Protein AF-A0A8T2RL11-F1 (afdb_monomer)

Secondary structure (DSSP, 8-state):
------------------PPPPPPP----PPP----------HHHHHHHHHHTSTTEEEEEEEETTS-EEEE--S-HHHHHHHHHHHHHHHHHHHHHHHHH-SS-----EEEE-SSEEEEEEE-SSEEEEEEEE-S-------------------

Mean predicted aligned error: 17.14 Å

Foldseek 3Di:
DDDDDDDDDDDDDDDDDDDDDDDDDDDPDDDPDDDDPPDPQDPVSVVQVVLCPDPQFPWKWKAWPVLHTPDIPDPDPVVNSVCSVVVVVVQVVVQVVVCVVPVVDGDQWDWDDDPFWIWIWGDDPTIIMIIIGGPDDPPPPPPPPPPDDDDDDDD

Organism: Ceratopteris richardii (NCBI:txid49495)

Nearest PDB structures (foldseek):
  8glv-assembly1_AI  TM=9.624E-01  e=3.414E-10  Chlamydomonas reinhardtii
  8glv-assembly1_GY  TM=9.270E-01  e=1.048E-08  Chlamydomonas reinhardtii
  7k5b-assembly1_G  TM=8.904E-01  e=1.251E-08  Tetrahymena thermophila
  8bwy-assembly1_G  TM=8.524E-01  e=2.006E-08  Chlamydomonas reinhardtii
  7uxh-assembly1_Y  TM=8.029E-01  e=2.538E-04  Homo sapiens

Structure (mmCIF, N/CA/C/O backbone):
data_AF-A0A8T2RL11-F1
#
_entry.id   AF-A0A8T2RL11-F1
#
loop_
_atom_site.group_PDB
_atom_site.id
_atom_site.type_symbol
_atom_site.label_atom_id
_atom_site.label_alt_id
_atom_site.label_comp_id
_atom_site.label_asym_id
_atom_site.label_entity_id
_atom_site.label_seq_id
_atom_site.pdbx_PDB_ins_code
_atom_site.Cartn_x
_atom_site.Cartn_y
_atom_site.Cartn_z
_atom_site.occupancy
_atom_site.B_iso_or_equiv
_atom_site.auth_seq_id
_atom_site.auth_comp_id
_atom_site.auth_asym_id
_atom_site.auth_atom_id
_atom_site.pdbx_PDB_model_num
ATOM 1 N N . MET A 1 1 ? 71.095 -50.563 15.223 1.00 43.34 1 MET A N 1
ATOM 2 C CA . MET A 1 1 ? 71.518 -51.958 14.986 1.00 43.34 1 MET A CA 1
ATOM 3 C C . MET A 1 1 ? 70.592 -52.850 15.801 1.00 43.34 1 MET A C 1
ATOM 5 O O . MET A 1 1 ? 70.406 -52.548 16.969 1.00 43.34 1 MET A O 1
ATOM 9 N N . ALA A 1 2 ? 70.027 -53.873 15.152 1.00 48.12 2 ALA A N 1
ATOM 10 C CA . ALA A 1 2 ? 69.177 -54.951 15.680 1.00 48.12 2 ALA A CA 1
ATOM 11 C C . ALA A 1 2 ? 67.700 -54.638 16.026 1.00 48.12 2 ALA A C 1
ATOM 13 O O . ALA A 1 2 ? 67.372 -54.021 17.034 1.00 48.12 2 ALA A O 1
ATOM 14 N N . VAL A 1 3 ? 66.832 -55.156 15.151 1.00 56.19 3 VAL A N 1
ATOM 15 C CA . VAL A 1 3 ? 65.428 -55.549 15.378 1.00 56.19 3 VAL A CA 1
ATOM 16 C C . VAL A 1 3 ? 65.406 -56.746 16.349 1.00 56.19 3 VAL A C 1
ATOM 18 O O . VAL A 1 3 ? 66.401 -57.475 16.417 1.00 56.19 3 VAL A O 1
ATOM 21 N N . PRO A 1 4 ? 64.292 -57.006 17.053 1.00 57.66 4 PRO A N 1
ATOM 22 C CA . PRO A 1 4 ? 63.646 -58.291 16.776 1.00 57.66 4 PRO A CA 1
ATOM 23 C C . PRO A 1 4 ? 62.109 -58.240 16.747 1.00 57.66 4 PRO A C 1
ATOM 25 O O . PRO A 1 4 ? 61.452 -57.542 17.516 1.00 57.66 4 PRO A O 1
ATOM 28 N N . GLU A 1 5 ? 61.572 -59.027 15.818 1.00 46.91 5 GLU A N 1
ATOM 29 C CA . GLU A 1 5 ? 60.165 -59.371 15.634 1.00 46.91 5 GLU A CA 1
ATOM 30 C C . GLU A 1 5 ? 59.658 -60.318 16.732 1.00 46.91 5 GLU A C 1
ATOM 32 O O . GLU A 1 5 ? 60.383 -61.202 17.191 1.00 46.91 5 GLU A O 1
ATOM 37 N N . ALA A 1 6 ? 58.366 -60.218 17.052 1.00 53.34 6 ALA A N 1
ATOM 38 C CA . ALA A 1 6 ? 57.595 -61.316 17.625 1.00 53.34 6 ALA A CA 1
ATOM 39 C C . ALA A 1 6 ? 56.238 -61.412 16.915 1.00 53.34 6 ALA A C 1
ATOM 41 O O . ALA A 1 6 ? 55.510 -60.432 16.766 1.00 53.34 6 ALA A O 1
ATOM 42 N N . LYS A 1 7 ? 55.947 -62.624 16.449 1.00 47.91 7 LYS A N 1
ATOM 43 C CA . LYS A 1 7 ? 54.862 -63.022 15.552 1.00 47.91 7 LYS A CA 1
ATOM 44 C C . LYS A 1 7 ? 53.853 -63.871 16.340 1.00 47.91 7 LYS A C 1
ATOM 46 O O . LYS A 1 7 ? 54.269 -64.801 17.021 1.00 47.91 7 LYS A O 1
ATOM 51 N N . ALA A 1 8 ? 52.554 -63.607 16.193 1.00 51.12 8 ALA A N 1
ATOM 52 C CA . ALA A 1 8 ? 51.445 -64.510 16.549 1.00 51.12 8 ALA A CA 1
ATOM 53 C C . ALA A 1 8 ? 50.292 -64.233 15.554 1.00 51.12 8 ALA A C 1
ATOM 55 O O . ALA A 1 8 ? 49.849 -63.095 15.459 1.00 51.12 8 ALA A O 1
ATOM 56 N N . VAL A 1 9 ? 50.030 -65.089 14.552 1.00 50.25 9 VAL A N 1
ATOM 57 C CA . VAL A 1 9 ? 49.168 -66.304 14.558 1.00 50.25 9 VAL A CA 1
ATOM 58 C C . VAL A 1 9 ? 47.699 -65.937 14.850 1.00 50.25 9 VAL A C 1
ATOM 60 O O . VAL A 1 9 ? 47.379 -65.569 15.969 1.00 50.25 9 VAL A O 1
ATOM 63 N N . LEU A 1 10 ? 46.870 -65.807 13.795 1.00 46.19 10 LEU A N 1
ATOM 64 C CA . LEU A 1 10 ? 45.812 -66.761 13.360 1.00 46.19 10 LEU A CA 1
ATOM 65 C C . LEU A 1 10 ? 44.678 -66.887 14.412 1.00 46.19 10 LEU A C 1
ATOM 67 O O . LEU A 1 10 ? 44.930 -67.365 15.508 1.00 46.19 10 LEU A O 1
ATOM 71 N N . THR A 1 11 ? 43.399 -66.566 14.163 1.00 54.28 11 THR A N 1
ATOM 72 C CA . THR A 1 11 ? 42.476 -67.271 13.241 1.00 54.28 11 THR A CA 1
ATOM 73 C C . THR A 1 11 ? 41.068 -66.621 13.279 1.00 54.28 11 THR A C 1
ATOM 75 O O . THR A 1 11 ? 40.667 -66.161 14.343 1.00 54.28 11 THR A O 1
ATOM 78 N N . SER A 1 12 ? 40.362 -66.664 12.130 1.00 48.53 12 SER A N 1
ATOM 79 C CA . SER A 1 12 ? 38.890 -66.693 11.867 1.00 48.53 12 SER A CA 1
ATOM 80 C C . SER A 1 12 ? 37.973 -65.590 12.440 1.00 48.53 12 SER A C 1
ATOM 82 O O . SER A 1 12 ? 38.018 -65.293 13.619 1.00 48.53 12 SER A O 1
ATOM 84 N N . GLU A 1 13 ? 37.070 -64.966 11.678 1.00 49.69 13 GLU A N 1
ATOM 85 C CA . GLU A 1 13 ? 35.990 -65.586 10.887 1.00 49.69 13 GLU A CA 1
ATOM 86 C C . GLU A 1 13 ? 35.564 -64.740 9.659 1.00 49.69 13 GLU A C 1
ATOM 88 O O . GLU A 1 13 ? 35.829 -63.537 9.618 1.00 49.69 13 GLU A O 1
ATOM 93 N N . PRO A 1 14 ? 34.917 -65.356 8.647 1.00 60.00 14 PRO A N 1
ATOM 94 C CA . PRO A 1 14 ? 34.637 -64.759 7.340 1.00 60.00 14 PRO A CA 1
ATOM 95 C C . PRO A 1 14 ? 33.178 -64.302 7.191 1.00 60.00 14 PRO A C 1
AT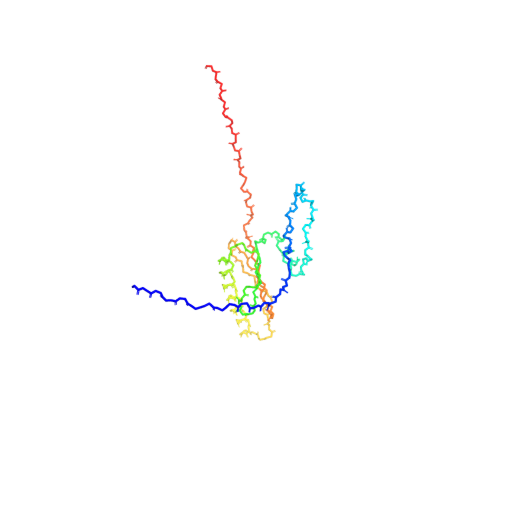OM 97 O O . PRO A 1 14 ? 32.296 -64.965 7.715 1.00 60.00 14 PRO A O 1
ATOM 100 N N . LEU A 1 15 ? 32.898 -63.284 6.369 1.00 54.38 15 LEU A N 1
ATOM 101 C CA . LEU A 1 15 ? 31.603 -63.115 5.683 1.00 54.38 15 LEU A CA 1
ATOM 102 C C . LEU A 1 15 ? 31.780 -62.329 4.360 1.00 54.38 15 LEU A C 1
ATOM 104 O O . LEU A 1 15 ? 32.791 -61.648 4.190 1.00 54.38 15 LEU A O 1
ATOM 108 N N . PRO A 1 16 ? 30.876 -62.507 3.377 1.00 56.66 16 PRO A N 1
ATOM 109 C CA . PRO A 1 16 ? 31.284 -62.802 2.008 1.00 56.66 16 PRO A CA 1
ATOM 110 C C . PRO A 1 16 ? 31.016 -61.691 0.982 1.00 56.66 16 PRO A C 1
ATOM 112 O O . PRO A 1 16 ? 30.217 -60.789 1.196 1.00 56.66 16 PRO A O 1
ATOM 115 N N . ALA A 1 17 ? 31.671 -61.890 -0.165 1.00 57.44 17 ALA A N 1
ATOM 116 C CA . ALA A 1 17 ? 31.256 -61.572 -1.531 1.00 57.44 17 ALA A CA 1
ATOM 117 C C . ALA A 1 17 ? 30.789 -60.138 -1.842 1.00 57.44 17 ALA A C 1
ATOM 119 O O . ALA A 1 17 ? 29.665 -59.731 -1.577 1.00 57.44 17 ALA A O 1
ATOM 120 N N . THR A 1 18 ? 31.686 -59.445 -2.542 1.00 58.62 18 THR A N 1
ATOM 121 C CA . THR A 1 18 ? 31.472 -58.305 -3.433 1.00 58.62 18 THR A CA 1
ATOM 122 C C . THR A 1 18 ? 30.134 -58.368 -4.172 1.00 58.62 18 THR A C 1
ATOM 124 O O . THR A 1 18 ? 30.005 -59.094 -5.159 1.00 58.62 18 THR A O 1
ATOM 127 N N . ASP A 1 19 ? 29.174 -57.560 -3.725 1.00 49.88 19 ASP A N 1
ATOM 128 C CA . ASP A 1 19 ? 28.006 -57.219 -4.525 1.00 49.88 19 ASP A CA 1
ATOM 129 C C . ASP A 1 19 ? 28.384 -56.088 -5.489 1.00 49.88 19 ASP A C 1
ATOM 131 O O . ASP A 1 19 ? 28.879 -55.017 -5.134 1.00 49.88 19 ASP A O 1
ATOM 135 N N . GLN A 1 20 ? 28.258 -56.455 -6.747 1.00 51.38 20 GLN A N 1
ATOM 136 C CA . GLN A 1 20 ? 28.603 -55.771 -7.974 1.00 51.38 20 GLN A CA 1
ATOM 137 C C . GLN A 1 20 ? 27.884 -54.413 -8.067 1.00 51.38 20 GLN A C 1
ATOM 139 O O . GLN A 1 20 ? 26.661 -54.358 -8.008 1.00 51.38 20 GLN A O 1
ATOM 144 N N . LEU A 1 21 ? 28.621 -53.314 -8.272 1.00 60.22 21 LEU A N 1
ATOM 145 C CA . LEU A 1 21 ? 28.030 -52.047 -8.728 1.00 60.22 21 LEU A CA 1
ATOM 146 C C . LEU A 1 21 ? 27.308 -52.286 -10.069 1.00 60.22 21 LEU A C 1
ATOM 148 O O . LEU A 1 21 ? 27.978 -52.679 -11.030 1.00 60.22 21 LEU A O 1
ATOM 152 N N . PRO A 1 22 ? 25.993 -52.028 -10.196 1.00 59.91 22 PRO A N 1
ATOM 153 C CA . PRO A 1 22 ? 25.345 -52.054 -11.496 1.00 59.91 22 PRO A CA 1
ATOM 154 C C . PRO A 1 22 ? 25.776 -50.835 -12.319 1.00 59.91 22 PRO A C 1
ATOM 156 O O . PRO A 1 22 ? 25.816 -49.707 -11.828 1.00 59.91 22 PRO A O 1
ATOM 159 N N . LEU A 1 23 ? 26.099 -51.094 -13.583 1.00 61.59 23 LEU A N 1
ATOM 160 C CA . LEU A 1 23 ? 26.441 -50.121 -14.621 1.00 61.59 23 LEU A CA 1
ATOM 161 C C . LEU A 1 23 ? 25.354 -49.032 -14.779 1.00 61.59 23 LEU A C 1
ATOM 163 O O . LEU A 1 23 ? 24.170 -49.333 -14.611 1.00 61.59 23 LEU A O 1
ATOM 167 N N . PRO A 1 24 ? 25.708 -47.792 -15.170 1.00 69.88 24 PRO A N 1
ATOM 168 C CA . PRO A 1 24 ? 24.715 -46.802 -15.577 1.00 69.88 24 PRO A CA 1
ATOM 169 C C . PRO A 1 24 ? 24.012 -47.239 -16.881 1.00 69.88 24 PRO A C 1
ATOM 171 O O . PRO A 1 24 ? 24.669 -47.804 -17.762 1.00 69.88 24 PRO A O 1
ATOM 174 N N . PRO A 1 25 ? 22.700 -46.981 -17.041 1.00 71.81 25 PRO A N 1
ATOM 175 C CA . PRO A 1 25 ? 21.990 -47.299 -18.276 1.00 71.81 25 PRO A CA 1
ATOM 176 C C . PRO A 1 25 ? 22.478 -46.418 -19.444 1.00 71.81 25 PRO A C 1
ATOM 178 O O . PRO A 1 25 ? 22.726 -45.225 -19.248 1.00 71.81 25 PRO A O 1
ATOM 181 N N . PRO A 1 26 ? 22.590 -46.963 -20.670 1.00 67.44 26 PRO A N 1
ATOM 182 C CA . PRO A 1 26 ? 22.787 -46.167 -21.871 1.00 67.44 26 PRO A CA 1
ATOM 183 C C . PRO A 1 26 ? 21.419 -45.714 -22.395 1.00 67.44 26 PRO A C 1
ATOM 185 O O . PRO A 1 26 ? 20.744 -46.486 -23.067 1.00 67.44 26 PRO A O 1
ATOM 188 N N . ASP A 1 27 ? 21.004 -44.478 -22.116 1.00 55.88 27 ASP A N 1
ATOM 189 C CA . ASP A 1 27 ? 19.753 -43.949 -22.675 1.00 55.88 27 ASP A CA 1
ATOM 190 C C . ASP A 1 27 ? 19.971 -42.630 -23.419 1.00 55.88 27 ASP A C 1
ATOM 192 O O . ASP A 1 27 ? 19.901 -41.526 -22.879 1.00 55.88 27 ASP A O 1
ATOM 196 N N . GLY A 1 28 ? 20.219 -42.774 -24.721 1.00 59.34 28 GLY A N 1
ATOM 197 C CA . GLY A 1 28 ? 19.804 -41.791 -25.708 1.00 59.34 28 GLY A CA 1
ATOM 198 C C . GLY A 1 28 ? 18.293 -41.892 -25.898 1.00 59.34 28 GLY A C 1
ATOM 199 O O . GLY A 1 28 ? 17.831 -42.491 -26.864 1.00 59.34 28 GLY A O 1
ATOM 200 N N . ALA A 1 29 ? 17.536 -41.289 -24.986 1.00 57.66 29 ALA A N 1
ATOM 201 C CA . ALA A 1 29 ? 16.106 -41.070 -25.130 1.00 57.66 29 ALA A CA 1
ATOM 202 C C . ALA A 1 29 ? 15.801 -39.625 -24.733 1.00 57.66 29 ALA A C 1
ATOM 204 O O . ALA A 1 29 ? 16.017 -39.205 -23.597 1.00 57.66 29 ALA A O 1
ATOM 205 N N . SER A 1 30 ? 15.331 -38.841 -25.703 1.00 59.75 30 SER A N 1
ATOM 206 C CA . SER A 1 30 ? 14.768 -37.515 -25.466 1.00 59.75 30 SER A CA 1
ATOM 207 C C . SER A 1 30 ? 13.751 -37.583 -24.323 1.00 59.75 30 SER A C 1
ATOM 209 O O . SER A 1 30 ? 12.896 -38.470 -24.359 1.00 59.75 30 SER A O 1
ATOM 211 N N . PRO A 1 31 ? 13.764 -36.663 -23.342 1.00 69.00 31 PRO A N 1
ATOM 212 C CA . PRO A 1 31 ? 12.662 -36.598 -22.398 1.00 69.00 31 PRO A CA 1
ATOM 213 C C . PRO A 1 31 ? 11.376 -36.271 -23.179 1.00 69.00 31 PRO A C 1
ATOM 215 O O . PRO A 1 31 ? 11.323 -35.242 -23.864 1.00 69.00 31 PRO A O 1
ATOM 218 N N . PRO A 1 32 ? 10.330 -37.117 -23.128 1.00 56.31 32 PRO A N 1
ATOM 219 C CA . PRO A 1 32 ? 9.017 -36.710 -23.590 1.00 56.31 32 PRO A CA 1
ATOM 220 C C . PRO A 1 32 ? 8.526 -35.551 -22.715 1.00 56.31 32 PRO A C 1
ATOM 222 O O . PRO A 1 32 ? 8.735 -35.531 -21.504 1.00 56.31 32 PRO A O 1
ATOM 225 N N . LYS A 1 33 ? 7.872 -34.576 -23.356 1.00 55.25 33 LYS A N 1
ATOM 226 C CA . LYS A 1 33 ? 7.128 -33.481 -22.724 1.00 55.25 33 LYS A CA 1
ATOM 227 C C . LYS A 1 33 ? 6.267 -34.011 -21.571 1.00 55.25 33 LYS A C 1
ATOM 229 O O . LYS A 1 33 ? 5.184 -34.540 -21.812 1.00 55.25 33 LYS A O 1
ATOM 234 N N . THR A 1 34 ? 6.695 -33.789 -20.336 1.00 53.19 34 THR A N 1
ATOM 235 C CA . THR A 1 34 ? 5.789 -33.800 -19.186 1.00 53.19 34 THR A CA 1
ATOM 236 C C . THR A 1 34 ? 5.301 -32.364 -19.000 1.00 53.19 34 THR A C 1
ATOM 238 O O . THR A 1 34 ? 6.135 -31.459 -18.894 1.00 53.19 34 THR A O 1
ATOM 241 N N . PRO A 1 35 ? 3.983 -32.103 -19.029 1.00 53.72 35 PRO A N 1
ATOM 242 C CA . PRO A 1 35 ? 3.455 -30.768 -18.803 1.00 53.72 35 PRO A CA 1
ATOM 243 C C . PRO A 1 35 ? 3.887 -30.307 -17.414 1.00 53.72 35 PRO A C 1
ATOM 245 O O . PRO A 1 35 ? 3.842 -31.080 -16.455 1.00 53.72 35 PRO A O 1
ATOM 248 N N . ALA A 1 36 ? 4.318 -29.050 -17.328 1.00 53.44 36 ALA A N 1
ATOM 249 C CA . ALA A 1 36 ? 4.536 -28.357 -16.074 1.00 53.44 36 ALA A CA 1
ATOM 250 C C . ALA A 1 36 ? 3.393 -28.701 -15.113 1.00 53.44 36 ALA A C 1
ATOM 252 O O . ALA A 1 36 ? 2.222 -28.481 -15.437 1.00 53.44 36 ALA A O 1
ATOM 253 N N . VAL A 1 37 ? 3.734 -29.287 -13.962 1.00 53.12 37 VAL A N 1
ATOM 254 C CA . VAL A 1 37 ? 2.809 -29.478 -12.847 1.00 53.12 37 VAL A CA 1
ATOM 255 C C . VAL A 1 37 ? 2.267 -28.094 -12.515 1.00 53.12 37 VAL A C 1
ATOM 257 O O . VAL A 1 37 ? 2.925 -27.285 -11.866 1.00 53.12 37 VAL A O 1
ATOM 260 N N . THR A 1 38 ? 1.089 -27.789 -13.053 1.00 56.97 38 THR A N 1
ATOM 261 C CA . THR A 1 38 ? 0.358 -26.568 -12.757 1.00 56.97 38 THR A CA 1
ATOM 262 C C . THR A 1 38 ? -0.161 -26.773 -11.348 1.00 56.97 38 THR A C 1
ATOM 264 O O . THR A 1 38 ? -1.217 -27.371 -11.147 1.00 56.97 38 THR A O 1
ATOM 267 N N . ALA A 1 39 ? 0.639 -26.373 -10.358 1.00 55.09 39 ALA A N 1
ATOM 268 C CA . ALA A 1 39 ? 0.160 -26.244 -8.995 1.00 55.09 39 ALA A CA 1
ATOM 269 C C . ALA A 1 39 ? -1.145 -25.428 -9.042 1.00 55.09 39 ALA A C 1
ATOM 271 O O . ALA A 1 39 ? -1.203 -24.431 -9.772 1.00 55.09 39 ALA A O 1
ATOM 272 N N . PRO A 1 40 ? -2.215 -25.843 -8.343 1.00 59.94 40 PRO A N 1
ATOM 273 C CA . PRO A 1 40 ? -3.435 -25.058 -8.329 1.00 59.94 40 PRO A CA 1
ATOM 274 C C . PRO A 1 40 ? -3.090 -23.689 -7.741 1.00 59.94 40 PRO A C 1
ATOM 276 O O . PRO A 1 40 ? -2.721 -23.598 -6.573 1.00 59.94 40 PRO A O 1
ATOM 279 N N . LEU A 1 41 ? -3.171 -22.639 -8.566 1.00 63.81 41 LEU A N 1
ATOM 280 C CA . LEU A 1 41 ? -2.986 -21.260 -8.119 1.00 63.81 41 LEU A CA 1
ATOM 281 C C . LEU A 1 41 ? -3.865 -21.045 -6.890 1.00 63.81 41 LEU A C 1
ATOM 283 O O . LEU A 1 41 ? -5.087 -21.256 -6.968 1.00 63.81 41 LEU A O 1
ATOM 287 N N . THR A 1 42 ? -3.229 -20.671 -5.777 1.00 84.38 42 THR A N 1
ATOM 288 C CA . THR A 1 42 ? -3.928 -20.372 -4.529 1.00 84.38 42 THR A CA 1
ATOM 289 C C . THR A 1 42 ? -4.933 -19.247 -4.772 1.00 84.38 42 THR A C 1
ATOM 291 O O . THR A 1 42 ? -4.807 -18.475 -5.726 1.00 84.38 42 THR A O 1
ATOM 294 N N . GLU A 1 43 ? -5.963 -19.137 -3.937 1.00 84.81 43 GLU A N 1
ATOM 295 C CA . GLU A 1 43 ? -6.952 -18.060 -4.071 1.00 84.81 43 GLU A CA 1
ATOM 296 C C . GLU A 1 43 ? -6.293 -16.670 -4.065 1.00 84.81 43 GLU A C 1
ATOM 298 O O . GLU A 1 43 ? -6.661 -15.805 -4.861 1.00 84.81 43 GLU A O 1
ATOM 303 N N . VAL A 1 44 ? -5.238 -16.510 -3.259 1.00 84.06 44 VAL A N 1
ATOM 304 C CA . VAL A 1 44 ? -4.399 -15.307 -3.211 1.00 84.06 44 VAL A CA 1
ATOM 305 C C . VAL A 1 44 ? -3.715 -15.066 -4.554 1.00 84.06 44 VAL A C 1
ATOM 307 O O . VAL A 1 44 ? -3.835 -13.975 -5.100 1.00 84.06 44 VAL A O 1
ATOM 310 N N . ASP A 1 45 ? -3.070 -16.080 -5.135 1.00 85.25 45 ASP A N 1
ATOM 311 C CA . ASP A 1 45 ? -2.423 -15.960 -6.449 1.00 85.25 45 ASP A CA 1
ATOM 312 C C . ASP A 1 45 ? -3.416 -15.554 -7.548 1.00 85.25 45 ASP A C 1
ATOM 314 O O . ASP A 1 45 ? -3.116 -14.696 -8.379 1.00 85.25 45 ASP A O 1
ATOM 318 N N . ARG A 1 46 ? -4.633 -16.110 -7.528 1.00 88.12 46 ARG A N 1
ATOM 319 C CA . ARG A 1 46 ? -5.689 -15.743 -8.486 1.00 88.12 46 ARG A CA 1
ATOM 320 C C . ARG A 1 46 ? -6.148 -14.299 -8.306 1.00 88.12 46 ARG A C 1
ATOM 322 O O . ARG A 1 46 ? -6.355 -13.600 -9.298 1.00 88.12 46 ARG A O 1
ATOM 329 N N . ALA A 1 47 ? -6.325 -13.851 -7.064 1.00 87.88 47 ALA A N 1
ATOM 330 C CA . ALA A 1 47 ? -6.704 -12.474 -6.763 1.00 87.88 47 ALA A CA 1
ATOM 331 C C . ALA A 1 47 ? -5.607 -11.490 -7.190 1.00 87.88 47 ALA A C 1
ATOM 333 O O . ALA A 1 47 ? -5.901 -10.501 -7.862 1.00 87.88 47 ALA A O 1
ATOM 334 N N . MET A 1 48 ? -4.345 -11.804 -6.886 1.00 88.44 48 MET A N 1
ATOM 335 C CA . MET A 1 48 ? -3.186 -11.021 -7.314 1.00 88.44 48 MET A CA 1
ATOM 336 C C . MET A 1 48 ? -3.139 -10.909 -8.839 1.00 88.44 48 MET A C 1
ATOM 338 O O . MET A 1 48 ? -3.072 -9.804 -9.368 1.00 88.44 48 MET A O 1
ATOM 342 N N . GLN A 1 49 ? -3.293 -12.025 -9.556 1.00 89.00 49 GLN A N 1
ATOM 343 C CA . GLN A 1 49 ? -3.284 -12.035 -11.019 1.00 89.00 49 GLN A CA 1
ATOM 344 C C . GLN A 1 49 ? -4.451 -11.239 -11.625 1.00 89.00 49 GLN A C 1
ATOM 346 O O . GLN A 1 49 ? -4.283 -10.573 -12.646 1.00 89.00 49 GLN A O 1
ATOM 351 N N . ARG A 1 50 ? -5.625 -11.248 -10.979 1.00 88.81 50 ARG A N 1
ATOM 352 C CA . ARG A 1 50 ? -6.778 -10.437 -11.395 1.00 88.81 50 ARG A CA 1
ATOM 353 C C . ARG A 1 50 ? -6.506 -8.940 -11.266 1.00 88.81 50 ARG A C 1
ATOM 355 O O . ARG A 1 50 ? -6.914 -8.188 -12.144 1.00 88.81 50 ARG A O 1
ATOM 362 N N . ILE A 1 51 ? -5.837 -8.520 -10.192 1.00 89.06 51 ILE A N 1
ATOM 363 C CA . ILE A 1 51 ? -5.492 -7.113 -9.945 1.00 89.06 51 ILE A CA 1
ATOM 364 C C . ILE A 1 51 ? -4.368 -6.672 -10.885 1.00 89.06 51 ILE A C 1
ATOM 366 O O . ILE A 1 51 ? -4.483 -5.627 -11.516 1.00 89.06 51 ILE A O 1
ATOM 370 N N . SER A 1 52 ? -3.328 -7.490 -11.053 1.00 86.38 52 SER A N 1
ATOM 371 C CA . SER A 1 52 ? -2.234 -7.226 -11.996 1.00 86.38 52 SER A CA 1
ATOM 372 C C . SER A 1 52 ? -2.699 -7.157 -13.456 1.00 86.38 52 SER A C 1
ATOM 374 O O . SER A 1 52 ? -2.060 -6.498 -14.264 1.00 86.38 52 SER A O 1
ATOM 376 N N . GLY A 1 53 ? -3.814 -7.807 -13.808 1.00 83.75 53 GLY A N 1
ATOM 377 C CA . GLY A 1 53 ? -4.414 -7.727 -15.144 1.00 83.75 53 GLY A CA 1
ATOM 378 C C . GLY A 1 53 ? -5.181 -6.429 -15.432 1.00 83.75 53 GLY A C 1
ATOM 379 O O . GLY A 1 53 ? -5.652 -6.238 -16.553 1.00 83.75 53 GLY A O 1
ATOM 380 N N . ILE A 1 54 ? -5.348 -5.541 -14.447 1.00 87.31 54 ILE A N 1
ATOM 381 C CA . ILE A 1 54 ? -6.005 -4.245 -14.642 1.00 87.31 54 ILE A CA 1
ATOM 382 C C . ILE A 1 54 ? -5.024 -3.296 -15.337 1.00 87.31 54 ILE A C 1
ATOM 384 O O . ILE A 1 54 ? -3.865 -3.175 -14.940 1.00 87.31 54 ILE A O 1
ATOM 388 N N . LYS A 1 55 ? -5.505 -2.577 -16.361 1.00 81.25 55 LYS A N 1
ATOM 389 C CA . LYS A 1 55 ? -4.714 -1.546 -17.045 1.00 81.25 55 LYS A CA 1
ATOM 390 C C . LYS A 1 55 ? -4.109 -0.571 -16.029 1.00 81.25 55 LYS A C 1
ATOM 392 O O . LYS A 1 55 ? -4.803 -0.119 -15.120 1.00 81.25 55 LYS A O 1
ATOM 397 N N . ASN A 1 56 ? -2.835 -0.247 -16.216 1.00 85.88 56 ASN A N 1
ATOM 398 C CA . ASN A 1 56 ? -2.058 0.688 -15.398 1.00 85.88 56 ASN A CA 1
ATOM 399 C C . ASN A 1 56 ? -1.628 0.173 -14.013 1.00 85.88 56 ASN A C 1
ATOM 401 O O . ASN A 1 56 ? -0.965 0.916 -13.293 1.00 85.88 56 ASN A O 1
ATOM 405 N N . VAL A 1 57 ? -1.932 -1.072 -13.628 1.00 90.56 57 VAL A N 1
ATOM 406 C CA . VAL A 1 57 ? -1.348 -1.672 -12.417 1.00 90.56 57 VAL A CA 1
ATOM 407 C C . VAL A 1 57 ? 0.091 -2.089 -12.708 1.00 90.56 57 VAL A C 1
ATOM 409 O O . VAL A 1 57 ? 0.336 -2.964 -13.530 1.00 90.56 57 VAL A O 1
ATOM 412 N N . GLN A 1 58 ? 1.046 -1.454 -12.028 1.00 88.50 58 GLN A N 1
ATOM 413 C CA . GLN A 1 58 ? 2.466 -1.791 -12.132 1.00 88.50 58 GLN A CA 1
ATOM 414 C C . GLN A 1 58 ? 2.807 -2.982 -11.231 1.00 88.50 58 GLN A C 1
ATOM 416 O O . GLN A 1 58 ? 3.582 -3.855 -11.613 1.00 88.50 58 GLN A O 1
ATOM 421 N N . GLY A 1 59 ? 2.206 -3.038 -10.043 1.00 90.12 59 GLY A N 1
ATOM 422 C CA . GLY A 1 59 ? 2.423 -4.132 -9.111 1.00 90.12 59 GLY A CA 1
ATOM 423 C C . GLY A 1 59 ? 1.631 -3.982 -7.823 1.00 90.12 59 GLY A C 1
ATOM 424 O O . GLY A 1 59 ? 0.954 -2.980 -7.590 1.00 90.12 59 GLY A O 1
ATOM 425 N N . LEU A 1 60 ? 1.712 -5.001 -6.976 1.00 93.12 60 LEU A N 1
ATOM 426 C CA . LEU A 1 60 ? 1.063 -5.023 -5.676 1.00 93.12 60 LEU A CA 1
ATOM 427 C C . LEU A 1 60 ? 1.989 -5.623 -4.616 1.00 93.12 60 LEU A C 1
ATOM 429 O O . LEU A 1 60 ? 2.853 -6.448 -4.918 1.00 93.12 60 LEU A O 1
ATOM 433 N N . ILE A 1 61 ? 1.790 -5.201 -3.373 1.00 92.81 61 ILE A N 1
ATOM 434 C CA . ILE A 1 61 ? 2.555 -5.613 -2.198 1.00 92.81 61 ILE A CA 1
ATOM 435 C C . ILE A 1 61 ? 1.555 -5.952 -1.098 1.00 92.81 61 ILE A C 1
ATOM 437 O O . ILE A 1 61 ? 0.611 -5.202 -0.847 1.00 92.81 61 ILE A O 1
ATOM 441 N N . ILE A 1 62 ? 1.766 -7.084 -0.439 1.00 92.38 62 ILE A N 1
ATOM 442 C CA . ILE A 1 62 ? 1.027 -7.491 0.752 1.00 92.38 62 ILE A CA 1
ATOM 443 C C . ILE A 1 62 ? 1.996 -7.413 1.921 1.00 92.38 62 ILE A C 1
ATOM 445 O O . ILE A 1 62 ? 3.043 -8.064 1.909 1.00 92.38 62 ILE A O 1
ATOM 449 N N . VAL A 1 63 ? 1.638 -6.622 2.924 1.00 92.88 63 VAL A N 1
ATOM 450 C CA . VAL A 1 63 ? 2.441 -6.406 4.128 1.00 92.88 63 VAL A CA 1
ATOM 451 C C . VAL A 1 63 ? 1.654 -6.901 5.337 1.00 92.88 63 VAL A C 1
ATOM 453 O O . VAL A 1 63 ? 0.447 -6.700 5.401 1.00 92.88 63 VAL A O 1
ATOM 456 N N . ASP A 1 64 ? 2.310 -7.557 6.286 1.00 91.94 64 ASP A N 1
ATOM 457 C CA . ASP A 1 64 ? 1.711 -7.923 7.575 1.00 91.94 64 ASP A CA 1
ATOM 458 C C . ASP A 1 64 ? 1.525 -6.678 8.472 1.00 91.94 64 ASP A C 1
ATOM 460 O O . ASP A 1 64 ? 2.112 -5.620 8.230 1.00 91.94 64 ASP A O 1
ATOM 464 N N . LYS A 1 65 ? 0.759 -6.798 9.557 1.00 84.94 65 LYS A N 1
ATOM 465 C CA . LYS A 1 65 ? 0.603 -5.759 10.594 1.00 84.94 65 LYS A CA 1
ATOM 466 C C . LYS A 1 65 ? 1.938 -5.284 11.190 1.00 84.94 65 LYS A C 1
ATOM 468 O O . LYS A 1 65 ? 2.035 -4.145 11.636 1.00 84.94 65 LYS A O 1
ATOM 473 N N . ASP A 1 66 ? 2.947 -6.156 11.191 1.00 83.75 66 ASP A N 1
ATOM 474 C CA . ASP A 1 66 ? 4.283 -5.894 11.734 1.00 83.75 66 ASP A CA 1
ATOM 475 C C . ASP A 1 66 ? 5.210 -5.213 10.705 1.00 83.75 66 ASP A C 1
ATOM 477 O O . ASP A 1 66 ? 6.382 -4.970 10.982 1.00 83.75 66 ASP A O 1
ATOM 481 N N . GLY A 1 67 ? 4.707 -4.908 9.501 1.00 81.31 67 GLY A N 1
ATOM 482 C CA . GLY A 1 67 ? 5.474 -4.239 8.447 1.00 81.31 67 GLY A CA 1
ATOM 483 C C . GLY A 1 67 ? 6.347 -5.175 7.605 1.00 81.31 67 GLY A C 1
ATOM 484 O O . GLY A 1 67 ? 7.104 -4.709 6.757 1.00 81.31 67 GLY A O 1
ATOM 485 N N . THR A 1 68 ? 6.242 -6.492 7.804 1.00 90.19 68 THR A N 1
ATOM 486 C CA . THR A 1 68 ? 6.974 -7.485 7.003 1.00 90.19 68 THR A CA 1
ATOM 487 C C . THR A 1 68 ? 6.268 -7.718 5.670 1.00 90.19 68 THR A C 1
ATOM 489 O O . THR A 1 68 ? 5.064 -7.969 5.632 1.00 90.19 68 THR A O 1
ATOM 492 N N . ILE A 1 69 ? 7.013 -7.661 4.566 1.00 91.56 69 ILE A N 1
ATOM 493 C CA . ILE A 1 69 ? 6.483 -7.944 3.228 1.00 91.56 69 ILE A CA 1
ATOM 494 C C . ILE A 1 69 ? 6.236 -9.451 3.112 1.00 91.56 69 ILE A C 1
ATOM 496 O O . ILE A 1 69 ? 7.171 -10.246 3.153 1.00 91.56 69 ILE A O 1
ATOM 500 N N . LEU A 1 70 ? 4.970 -9.842 2.963 1.00 90.69 70 LEU A N 1
ATOM 501 C CA . LEU A 1 70 ? 4.567 -11.237 2.778 1.00 90.69 70 LEU A CA 1
ATOM 502 C C . LEU A 1 70 ? 4.704 -11.656 1.317 1.00 90.69 70 LEU A C 1
ATOM 504 O O . LEU A 1 70 ? 5.156 -12.761 1.024 1.00 90.69 70 LEU A O 1
ATOM 508 N N . ARG A 1 71 ? 4.292 -10.776 0.396 1.00 88.81 71 ARG A N 1
ATOM 509 C CA . ARG A 1 71 ? 4.391 -10.985 -1.052 1.00 88.81 71 ARG A CA 1
ATOM 510 C C . ARG A 1 71 ? 4.500 -9.666 -1.801 1.00 88.81 71 ARG A C 1
ATOM 512 O O . ARG A 1 71 ? 3.904 -8.671 -1.40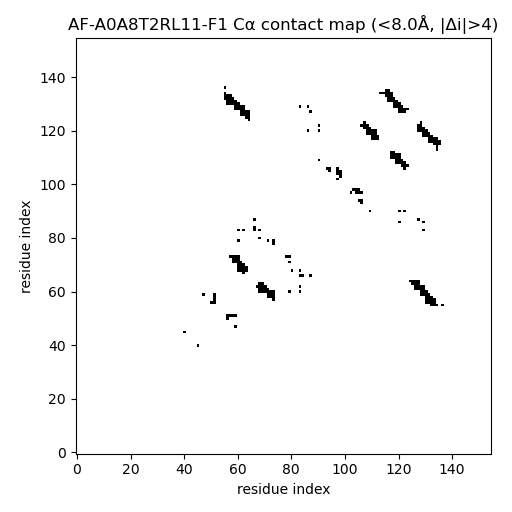0 1.00 88.81 71 ARG A O 1
ATOM 519 N N . SER A 1 72 ? 5.195 -9.697 -2.931 1.00 90.12 72 SER A N 1
ATOM 520 C CA . SER A 1 72 ? 5.316 -8.584 -3.870 1.00 90.12 72 SER A CA 1
ATOM 521 C C . SER A 1 72 ? 5.286 -9.115 -5.300 1.00 90.12 72 SER A C 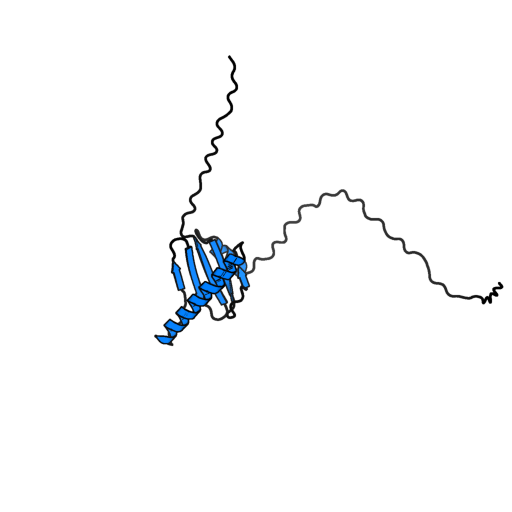1
ATOM 523 O O . SER A 1 72 ? 5.776 -10.214 -5.558 1.00 90.12 72 SER A O 1
ATOM 525 N N . THR A 1 73 ? 4.701 -8.355 -6.225 1.00 89.81 73 THR A N 1
ATOM 526 C CA . THR A 1 73 ? 4.808 -8.614 -7.674 1.00 89.81 73 THR A CA 1
ATOM 527 C C . THR A 1 73 ? 5.821 -7.698 -8.357 1.00 89.81 73 THR A C 1
ATOM 529 O O . THR A 1 73 ? 5.943 -7.735 -9.578 1.00 89.81 73 THR A O 1
ATOM 532 N N . PHE A 1 74 ? 6.496 -6.829 -7.606 1.00 86.06 74 PHE A N 1
ATOM 533 C CA . PHE A 1 74 ? 7.540 -5.962 -8.140 1.00 86.06 74 PHE A CA 1
ATOM 534 C C . PHE A 1 74 ? 8.839 -6.751 -8.313 1.00 86.06 74 PHE A C 1
ATOM 536 O O . PHE A 1 74 ? 9.203 -7.550 -7.456 1.00 86.06 74 PHE A O 1
ATOM 543 N N . THR A 1 75 ? 9.544 -6.501 -9.415 1.00 84.69 75 THR A N 1
ATOM 544 C CA . THR A 1 75 ? 10.825 -7.159 -9.723 1.00 84.69 75 THR A CA 1
ATOM 545 C C . THR A 1 75 ? 11.992 -6.600 -8.902 1.00 84.69 75 THR A C 1
ATOM 547 O O . THR A 1 75 ? 13.016 -7.262 -8.772 1.00 84.69 75 THR A O 1
ATOM 550 N N . ASP A 1 76 ? 11.861 -5.379 -8.374 1.00 87.81 76 ASP A N 1
ATOM 551 C CA . ASP A 1 76 ? 12.904 -4.697 -7.603 1.00 87.81 76 ASP A CA 1
ATOM 552 C C . ASP A 1 76 ? 12.554 -4.669 -6.107 1.00 87.81 76 ASP A C 1
ATOM 554 O O . ASP A 1 76 ? 11.594 -4.017 -5.670 1.00 87.81 76 ASP A O 1
ATOM 558 N N . ASP A 1 77 ? 13.359 -5.370 -5.312 1.00 88.44 77 ASP A N 1
ATOM 559 C CA . ASP A 1 77 ? 13.193 -5.486 -3.863 1.00 88.44 77 ASP A CA 1
ATOM 560 C C . ASP A 1 77 ? 13.463 -4.167 -3.121 1.00 88.44 77 ASP A C 1
ATOM 562 O O . ASP A 1 77 ? 12.807 -3.876 -2.115 1.00 88.44 77 ASP A O 1
ATOM 566 N N . ASN A 1 78 ? 14.379 -3.327 -3.618 1.00 90.06 78 ASN A N 1
ATOM 567 C CA . ASN A 1 78 ? 14.684 -2.035 -2.995 1.00 90.06 78 ASN A CA 1
ATOM 568 C C . ASN A 1 78 ? 13.502 -1.079 -3.151 1.00 90.06 78 ASN A C 1
ATOM 570 O O . ASN A 1 78 ? 13.089 -0.418 -2.195 1.00 90.06 78 ASN A O 1
ATOM 574 N N . VAL A 1 79 ? 12.924 -1.038 -4.354 1.00 87.25 79 VAL A N 1
ATOM 575 C CA . VAL A 1 79 ? 11.728 -0.238 -4.641 1.00 87.25 79 VAL A CA 1
ATOM 576 C C . VAL A 1 79 ? 10.547 -0.733 -3.808 1.00 87.25 79 VAL A C 1
ATOM 578 O O . VAL A 1 79 ? 9.876 0.072 -3.160 1.00 87.25 79 VAL A O 1
ATOM 581 N N . THR A 1 80 ? 10.345 -2.052 -3.746 1.00 90.50 80 THR A N 1
ATOM 582 C CA . THR A 1 80 ? 9.302 -2.681 -2.920 1.00 90.50 80 THR A CA 1
ATOM 583 C C . THR A 1 80 ? 9.428 -2.277 -1.452 1.00 90.50 80 THR A C 1
ATOM 585 O O . THR A 1 80 ? 8.446 -1.862 -0.837 1.00 90.50 80 THR A O 1
ATOM 588 N N . THR A 1 81 ? 10.637 -2.358 -0.894 1.00 91.94 81 THR A N 1
ATOM 589 C CA . THR A 1 81 ? 10.905 -2.042 0.516 1.00 91.94 81 THR A CA 1
ATOM 590 C C . THR A 1 81 ? 10.672 -0.564 0.822 1.00 91.94 81 THR A C 1
ATOM 592 O O . THR A 1 81 ? 10.039 -0.228 1.829 1.00 91.94 81 THR A O 1
ATOM 595 N N . ASN A 1 82 ? 11.111 0.330 -0.067 1.00 91.56 82 ASN A N 1
ATOM 596 C CA . ASN A 1 82 ? 10.873 1.766 0.074 1.00 91.56 82 ASN A CA 1
ATOM 597 C C . ASN A 1 82 ? 9.381 2.108 0.009 1.00 91.56 82 ASN A C 1
ATOM 599 O O . ASN A 1 82 ? 8.892 2.884 0.834 1.00 91.56 82 ASN A O 1
ATOM 603 N N . TYR A 1 83 ? 8.644 1.517 -0.938 1.00 90.44 83 TYR A N 1
ATOM 604 C CA . TYR A 1 83 ? 7.199 1.707 -1.030 1.00 90.44 83 TYR A CA 1
ATOM 605 C C . TYR A 1 83 ? 6.493 1.175 0.208 1.00 90.44 83 TYR A C 1
ATOM 607 O O . TYR A 1 83 ? 5.740 1.927 0.817 1.00 90.44 83 TYR A O 1
ATOM 615 N N . ALA A 1 84 ? 6.779 -0.054 0.638 1.00 90.44 84 ALA A N 1
ATOM 616 C CA . ALA A 1 84 ? 6.187 -0.619 1.845 1.00 90.44 84 ALA A CA 1
ATOM 617 C C . ALA A 1 84 ? 6.413 0.293 3.063 1.00 90.44 84 ALA A C 1
ATOM 619 O O . ALA A 1 84 ? 5.457 0.654 3.741 1.00 90.44 84 ALA A O 1
ATOM 620 N N . THR A 1 85 ? 7.645 0.757 3.285 1.00 91.06 85 THR A N 1
ATOM 621 C CA . THR A 1 85 ? 7.988 1.597 4.444 1.00 91.06 85 THR A CA 1
ATOM 622 C C . THR A 1 85 ? 7.235 2.929 4.440 1.00 91.06 85 THR A C 1
ATOM 624 O O . THR A 1 85 ? 6.581 3.284 5.423 1.00 91.06 85 THR A O 1
ATOM 627 N N . HIS A 1 86 ? 7.287 3.677 3.333 1.00 90.56 86 HIS A N 1
ATOM 628 C CA . HIS A 1 86 ? 6.654 4.998 3.261 1.00 90.56 86 HIS A CA 1
ATOM 629 C C . HIS A 1 86 ? 5.126 4.911 3.262 1.00 90.56 86 HIS A C 1
ATOM 631 O O . HIS A 1 86 ? 4.453 5.698 3.929 1.00 90.56 86 HIS A O 1
ATOM 637 N N . VAL A 1 87 ? 4.572 3.943 2.534 1.00 90.62 87 VAL A N 1
ATOM 638 C CA . VAL A 1 87 ? 3.127 3.777 2.382 1.00 90.62 87 VAL A CA 1
ATOM 639 C C . VAL A 1 87 ? 2.484 3.279 3.676 1.00 90.62 87 VAL A C 1
ATOM 641 O O . VAL A 1 87 ? 1.444 3.802 4.078 1.00 90.62 87 VAL A O 1
ATOM 644 N N . VAL A 1 88 ? 3.112 2.325 4.371 1.00 90.12 88 VAL A N 1
ATOM 645 C CA . VAL A 1 88 ? 2.632 1.847 5.679 1.00 90.12 88 VAL A CA 1
ATOM 646 C C . VAL A 1 88 ? 2.712 2.960 6.724 1.00 90.12 88 VAL A C 1
ATOM 648 O O . VAL A 1 88 ? 1.773 3.133 7.505 1.00 90.12 88 VAL A O 1
ATOM 651 N N . GLY A 1 89 ? 3.778 3.769 6.706 1.00 91.31 89 GLY A N 1
ATOM 652 C CA . GLY A 1 89 ? 3.890 4.952 7.562 1.00 91.31 89 GLY A CA 1
ATOM 653 C C . GLY A 1 89 ? 2.746 5.947 7.332 1.00 91.31 89 GLY A C 1
ATOM 654 O O . GLY A 1 89 ? 2.071 6.345 8.282 1.00 91.31 89 GLY A O 1
ATOM 655 N N . LEU A 1 90 ? 2.459 6.272 6.068 1.00 92.06 90 LEU A N 1
ATOM 656 C CA . LEU A 1 90 ? 1.337 7.136 5.679 1.00 92.06 90 LEU A CA 1
ATOM 657 C C . LEU A 1 90 ? -0.017 6.586 6.142 1.00 92.06 90 LEU A C 1
ATOM 659 O O . LEU A 1 90 ? -0.810 7.327 6.722 1.00 92.06 90 LEU A O 1
ATOM 663 N N . ALA A 1 91 ? -0.278 5.296 5.926 1.00 91.62 91 ALA A N 1
ATOM 664 C CA . ALA A 1 91 ? -1.524 4.658 6.349 1.00 91.62 91 ALA A CA 1
ATOM 665 C C . ALA A 1 91 ? -1.688 4.672 7.876 1.00 91.62 91 ALA A C 1
ATOM 667 O O . ALA A 1 91 ? -2.782 4.922 8.382 1.00 91.62 91 ALA A O 1
ATOM 668 N N . THR A 1 92 ? -0.593 4.462 8.612 1.00 91.38 92 THR A N 1
ATOM 669 C CA . THR A 1 92 ? -0.577 4.512 10.080 1.00 91.38 92 THR A CA 1
ATOM 670 C C . THR A 1 92 ? -0.905 5.914 10.582 1.00 91.38 92 THR A C 1
ATOM 672 O O . THR A 1 92 ? -1.774 6.067 11.439 1.00 91.38 92 THR A O 1
ATOM 675 N N . MET A 1 93 ? -0.272 6.944 10.014 1.00 92.94 93 MET A N 1
ATOM 676 C CA . MET A 1 93 ? -0.555 8.339 10.360 1.00 92.94 93 MET A CA 1
ATOM 677 C C . MET A 1 93 ? -2.003 8.712 10.036 1.00 92.94 93 MET A C 1
ATOM 679 O O . MET A 1 93 ? -2.694 9.258 10.891 1.00 92.94 93 MET A O 1
ATOM 683 N N . ALA A 1 94 ? -2.491 8.353 8.845 1.00 93.25 94 ALA A N 1
ATOM 684 C CA . ALA A 1 94 ? -3.869 8.615 8.438 1.00 93.25 94 ALA A CA 1
ATOM 685 C C . ALA A 1 94 ? -4.880 7.935 9.373 1.00 93.25 94 ALA A C 1
ATOM 687 O O . ALA A 1 94 ? -5.856 8.559 9.789 1.00 93.25 94 ALA A O 1
ATOM 688 N N . ARG A 1 95 ? -4.629 6.677 9.759 1.00 91.06 95 ARG A N 1
ATOM 689 C CA . ARG A 1 95 ? -5.471 5.946 10.714 1.00 91.06 95 ARG A CA 1
ATOM 690 C C . ARG A 1 95 ? -5.487 6.620 12.084 1.00 91.06 95 ARG A C 1
ATOM 692 O O . ARG A 1 95 ? -6.557 6.729 12.678 1.00 91.06 95 ARG A O 1
ATOM 699 N N . SER A 1 96 ? -4.334 7.067 12.582 1.00 92.50 96 SER A N 1
ATOM 700 C CA . SER A 1 96 ? -4.244 7.790 13.855 1.00 92.50 96 SER A CA 1
ATOM 701 C C . SER A 1 96 ? -5.005 9.113 13.804 1.00 92.50 96 SER A C 1
ATOM 703 O O . SER A 1 96 ? -5.827 9.360 14.678 1.00 92.50 96 SER A O 1
ATOM 705 N N . SER A 1 97 ? -4.836 9.908 12.743 1.00 93.81 97 SER A N 1
ATOM 706 C CA . SER A 1 97 ? -5.556 11.177 12.582 1.00 93.81 97 SER A CA 1
ATOM 707 C C . SER A 1 97 ? -7.072 10.997 12.477 1.00 93.81 97 SER A C 1
ATOM 709 O O . SER A 1 97 ? -7.817 11.792 13.038 1.00 93.81 97 SER A O 1
ATOM 711 N N . ILE A 1 98 ? -7.557 9.945 11.805 1.00 92.50 98 ILE A N 1
ATOM 712 C CA . ILE A 1 98 ? -8.999 9.643 11.763 1.00 92.50 98 ILE A CA 1
ATOM 713 C C . ILE A 1 98 ? -9.512 9.286 13.161 1.00 92.50 98 ILE A C 1
ATOM 715 O O . ILE A 1 98 ? -10.537 9.814 13.577 1.00 92.50 98 ILE A O 1
ATOM 719 N N . ARG A 1 99 ? -8.771 8.462 13.913 1.00 91.81 99 ARG A N 1
ATOM 720 C CA . ARG A 1 99 ? -9.134 8.070 15.285 1.00 91.81 99 ARG A CA 1
ATOM 721 C C . ARG A 1 99 ? -9.124 9.228 16.279 1.00 91.81 99 ARG A C 1
ATOM 723 O O . ARG A 1 99 ? -9.878 9.192 17.246 1.00 91.81 99 ARG A O 1
ATOM 730 N N . GLU A 1 100 ? -8.266 10.221 16.064 1.00 93.62 100 GLU A N 1
ATOM 731 C CA . GLU A 1 100 ? -8.243 11.457 16.855 1.00 93.62 100 GLU A CA 1
ATOM 732 C C . GLU A 1 100 ? -9.487 12.324 16.612 1.00 93.62 100 GLU A C 1
ATOM 734 O O . GLU A 1 100 ? -9.922 13.029 17.521 1.00 93.62 100 GLU A O 1
ATOM 739 N N . LEU A 1 101 ? -10.071 12.262 15.410 1.00 93.75 101 LEU A N 1
ATOM 740 C CA . LEU A 1 101 ? -11.289 12.993 15.053 1.00 93.75 101 LEU A CA 1
ATOM 741 C C . LEU A 1 101 ? -12.563 12.254 15.484 1.00 93.75 101 LEU A C 1
ATOM 743 O O . LEU A 1 101 ? -13.476 12.875 16.025 1.00 93.75 101 LEU A O 1
ATOM 747 N N . ASP A 1 102 ? -12.629 10.947 15.235 1.00 91.38 102 ASP A N 1
ATOM 748 C CA . ASP A 1 102 ? -13.746 10.080 15.602 1.00 91.38 102 ASP A CA 1
ATOM 749 C C . ASP A 1 102 ? -13.260 8.638 15.811 1.00 91.38 102 ASP A C 1
ATOM 751 O O . ASP A 1 102 ? -12.658 8.025 14.930 1.00 91.38 102 ASP A O 1
ATOM 755 N N . ASN A 1 103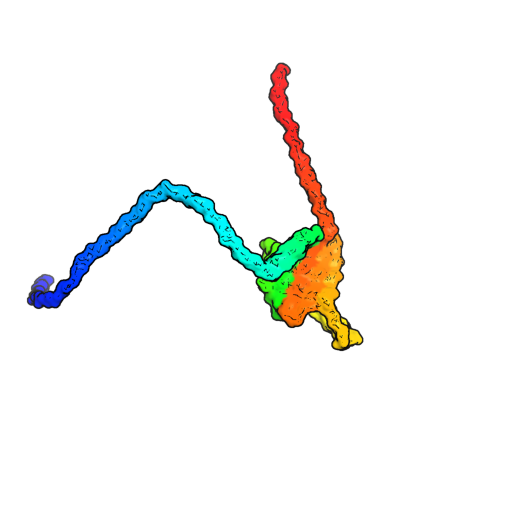 ? -13.554 8.0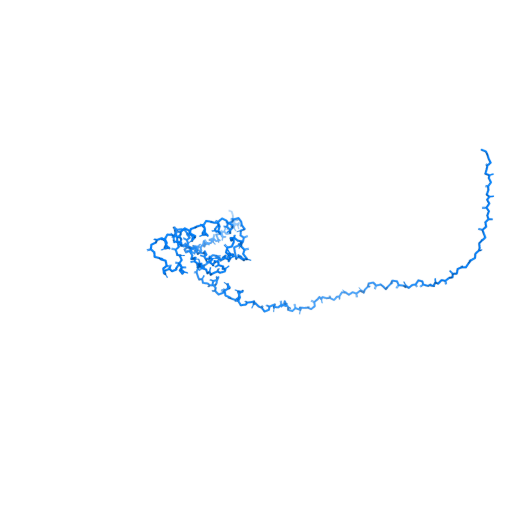67 16.979 1.00 90.06 103 ASN A N 1
ATOM 756 C CA . ASN A 1 103 ? -13.137 6.707 17.316 1.00 90.06 103 ASN A CA 1
ATOM 757 C C . ASN A 1 103 ? -14.058 5.619 16.740 1.00 90.06 103 ASN A C 1
ATOM 759 O O . ASN A 1 103 ? -13.721 4.439 16.844 1.00 90.06 103 ASN A O 1
ATOM 763 N N . GLN A 1 104 ? -15.200 5.993 16.155 1.00 91.88 104 GLN A N 1
ATOM 764 C CA . GLN A 1 104 ? -16.132 5.049 15.538 1.00 91.88 104 GLN A CA 1
ATOM 765 C C . GLN A 1 104 ? -15.796 4.770 14.070 1.00 91.88 104 GLN A C 1
ATOM 767 O O . GLN A 1 104 ? -16.164 3.717 13.547 1.00 91.88 104 GLN A O 1
ATOM 772 N N . THR A 1 105 ? -15.090 5.688 13.409 1.00 89.44 105 THR A N 1
ATOM 773 C CA . THR A 1 105 ? -14.722 5.571 11.997 1.00 89.44 105 THR A CA 1
ATOM 774 C C . THR A 1 105 ? -13.393 4.832 11.823 1.00 89.44 105 THR A C 1
ATOM 776 O O . THR A 1 105 ? -12.382 5.158 12.446 1.00 89.44 105 THR A O 1
ATOM 779 N N . GLU A 1 106 ? -13.367 3.854 10.914 1.00 88.81 106 GLU A N 1
ATOM 780 C CA . GLU A 1 106 ? -12.149 3.139 10.531 1.00 88.81 106 GLU A CA 1
ATOM 781 C C . GLU A 1 106 ? -11.718 3.470 9.100 1.00 88.81 106 GLU A C 1
ATOM 783 O O . GLU A 1 106 ? -12.537 3.632 8.193 1.00 88.81 106 GLU A O 1
ATOM 788 N N . LEU A 1 107 ? -10.402 3.557 8.892 1.00 89.88 107 LEU A N 1
ATOM 789 C CA . LEU A 1 107 ? -9.823 3.752 7.568 1.00 89.88 107 LEU A CA 1
ATOM 790 C C . LEU A 1 107 ? -9.993 2.467 6.748 1.00 89.88 107 LEU A C 1
ATOM 792 O O . LEU A 1 107 ? -9.321 1.483 7.027 1.00 89.88 107 LEU A O 1
ATOM 796 N N . GLN A 1 108 ? -10.860 2.495 5.735 1.00 91.50 108 GLN A N 1
ATOM 797 C CA . GLN A 1 108 ? -11.064 1.360 4.822 1.00 91.50 108 GLN A CA 1
ATOM 798 C C . GLN A 1 108 ? -10.117 1.394 3.620 1.00 91.50 108 GLN A C 1
ATOM 800 O O . GLN A 1 108 ? -9.628 0.367 3.166 1.00 91.50 108 GLN A O 1
ATOM 805 N N . MET A 1 109 ? -9.866 2.584 3.073 1.00 92.88 109 MET A N 1
ATOM 806 C CA . MET A 1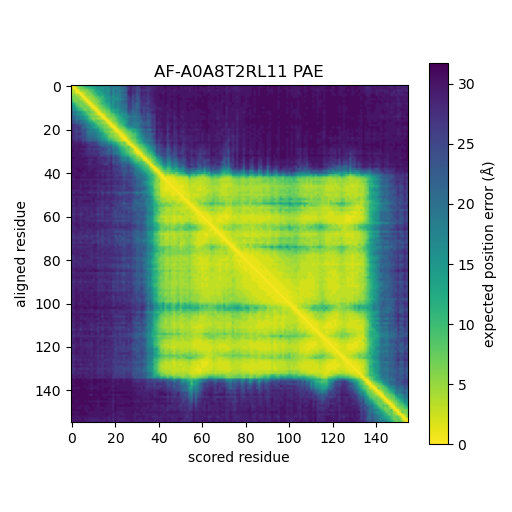 109 ? -9.039 2.755 1.883 1.00 92.88 109 MET A CA 1
ATOM 807 C C . MET A 1 109 ? -8.390 4.133 1.898 1.00 92.88 109 MET A C 1
ATOM 809 O O . MET A 1 109 ? -9.030 5.135 2.215 1.00 92.88 109 MET A O 1
ATOM 813 N N . LEU A 1 110 ? -7.126 4.184 1.496 1.00 93.19 110 LEU A N 1
ATOM 814 C CA . LEU A 1 110 ? -6.380 5.407 1.254 1.00 93.19 110 LEU A CA 1
ATOM 815 C C . LEU A 1 110 ? -5.848 5.379 -0.180 1.00 93.19 110 LEU A C 1
ATOM 817 O O . LEU A 1 110 ? -5.136 4.460 -0.576 1.00 93.19 110 LEU A O 1
ATOM 821 N N . ARG A 1 111 ? -6.202 6.392 -0.971 1.00 93.88 111 ARG A N 1
ATOM 822 C CA . ARG A 1 111 ? -5.741 6.548 -2.352 1.00 93.88 111 ARG A CA 1
ATOM 823 C C . ARG A 1 111 ? -4.838 7.769 -2.438 1.00 93.88 111 ARG A C 1
ATOM 825 O O . ARG A 1 111 ? -5.295 8.891 -2.239 1.00 93.88 111 ARG A O 1
ATOM 832 N N . VAL A 1 112 ? -3.567 7.545 -2.745 1.00 92.19 112 VAL A N 1
ATOM 833 C CA . VAL A 1 112 ? -2.551 8.590 -2.867 1.00 92.19 112 VAL A CA 1
ATOM 834 C C . VAL A 1 112 ? -2.160 8.706 -4.328 1.00 92.19 112 VAL A C 1
ATOM 836 O O . VAL A 1 112 ? -1.588 7.783 -4.897 1.00 92.19 112 VAL A O 1
ATOM 839 N N . ARG A 1 113 ? -2.470 9.847 -4.941 1.00 92.00 113 ARG A N 1
ATOM 840 C CA . ARG A 1 113 ? -2.108 10.140 -6.327 1.00 92.00 113 ARG A CA 1
ATOM 841 C C . ARG A 1 113 ? -0.926 11.101 -6.362 1.00 92.00 113 ARG A C 1
ATOM 843 O O . ARG A 1 113 ? -0.955 12.150 -5.728 1.00 92.00 113 ARG A O 1
ATOM 850 N N . SER A 1 114 ? 0.083 10.748 -7.138 1.00 88.44 114 SER A N 1
ATOM 851 C CA . SER A 1 114 ? 1.216 11.590 -7.507 1.00 88.44 114 SER A CA 1
ATOM 852 C C . SER A 1 114 ? 1.175 11.877 -9.013 1.00 88.44 114 SER A C 1
ATOM 854 O O . SER A 1 114 ? 0.297 11.396 -9.730 1.00 88.44 114 SER A O 1
ATOM 856 N N . GLU A 1 115 ? 2.126 12.668 -9.512 1.00 88.56 115 GLU A N 1
ATOM 857 C CA . GLU A 1 115 ? 2.217 12.986 -10.947 1.00 88.56 115 GLU A CA 1
ATOM 858 C C . GLU A 1 115 ? 2.530 11.753 -11.806 1.00 88.56 115 GLU A C 1
ATOM 860 O O . GLU A 1 115 ? 2.091 11.649 -12.946 1.00 88.56 115 GLU A O 1
ATOM 865 N N . THR A 1 116 ? 3.290 10.807 -11.253 1.00 86.94 116 THR A N 1
ATOM 866 C CA . THR A 1 116 ? 3.807 9.638 -11.977 1.00 86.94 116 THR A CA 1
ATOM 867 C C . THR A 1 116 ? 3.188 8.321 -11.527 1.00 86.94 116 THR A C 1
ATOM 869 O O . THR A 1 116 ? 3.109 7.385 -12.321 1.00 86.94 116 THR A O 1
ATOM 872 N N . HIS A 1 117 ? 2.730 8.251 -10.278 1.00 88.44 117 HIS A N 1
ATOM 873 C CA . HIS A 1 117 ? 2.257 7.024 -9.649 1.00 88.44 117 HIS A CA 1
ATOM 874 C C . HIS A 1 117 ? 0.981 7.272 -8.863 1.00 88.44 117 HIS A C 1
ATOM 876 O O . HIS A 1 117 ? 0.727 8.375 -8.385 1.00 88.44 117 HIS A O 1
ATOM 882 N N . GLU A 1 118 ? 0.207 6.218 -8.680 1.00 92.00 118 GLU A N 1
ATOM 883 C CA . GLU A 1 118 ? -0.912 6.196 -7.758 1.00 92.00 118 GLU A CA 1
ATOM 884 C C . GLU A 1 118 ? -0.847 4.945 -6.899 1.00 92.00 118 GLU A C 1
ATOM 886 O O . GLU A 1 118 ? -0.657 3.838 -7.397 1.00 92.00 118 GLU A O 1
ATOM 891 N N . PHE A 1 119 ? -1.008 5.141 -5.597 1.00 92.88 119 PHE A N 1
ATOM 892 C CA . PHE A 1 119 ? -1.026 4.080 -4.611 1.00 92.88 119 PHE A CA 1
ATOM 893 C C . PHE A 1 119 ? -2.424 3.950 -4.037 1.00 92.88 119 PHE A C 1
ATOM 895 O O . PHE A 1 119 ? -2.983 4.896 -3.479 1.00 92.88 119 PHE A O 1
ATOM 902 N N . VAL A 1 120 ? -2.978 2.755 -4.160 1.00 93.44 120 VAL A N 1
ATOM 903 C CA . VAL A 1 120 ? -4.203 2.355 -3.482 1.00 93.44 120 VAL A CA 1
ATOM 904 C C . VAL A 1 120 ? -3.813 1.476 -2.307 1.00 93.44 120 VAL A C 1
ATOM 906 O O . VAL A 1 120 ? -3.153 0.456 -2.476 1.00 93.44 120 VAL A O 1
ATOM 909 N N . ILE A 1 121 ? -4.214 1.890 -1.115 1.00 94.12 121 ILE A N 1
ATOM 910 C CA . ILE A 1 121 ? -3.809 1.289 0.146 1.00 94.12 121 ILE A CA 1
ATOM 911 C C . ILE A 1 121 ? -5.076 0.855 0.860 1.00 94.12 121 ILE A C 1
ATOM 913 O O . ILE A 1 121 ? -5.971 1.667 1.090 1.00 94.12 121 ILE A O 1
ATOM 917 N N . VAL A 1 122 ? -5.151 -0.420 1.204 1.00 93.38 122 VAL A N 1
ATOM 918 C CA . VAL A 1 122 ? -6.289 -1.012 1.903 1.00 93.38 122 VAL A CA 1
ATOM 919 C C . VAL A 1 122 ? -5.745 -1.663 3.171 1.00 93.38 122 VAL A C 1
ATOM 921 O O . VAL A 1 122 ? -5.177 -2.758 3.100 1.00 93.38 122 VAL A O 1
ATOM 924 N N . PRO A 1 123 ? -5.806 -0.961 4.315 1.00 91.38 123 PRO A N 1
ATOM 925 C CA . PRO A 1 123 ? -5.407 -1.530 5.591 1.00 91.38 123 PRO A CA 1
ATOM 926 C C . PRO A 1 123 ? -6.509 -2.461 6.116 1.00 91.38 123 PRO A C 1
ATOM 928 O O . PRO A 1 123 ? -7.629 -2.027 6.363 1.00 91.38 123 PRO A O 1
ATOM 931 N N . GLU A 1 124 ? -6.175 -3.731 6.323 1.00 90.31 124 GLU A N 1
ATOM 932 C CA . GLU A 1 124 ? -7.025 -4.735 6.971 1.00 90.31 124 GLU A CA 1
ATOM 933 C C . GLU A 1 124 ? -6.510 -5.044 8.388 1.00 90.31 124 GLU A C 1
ATOM 935 O O . GLU A 1 124 ? -5.457 -4.570 8.824 1.00 90.31 124 GLU A O 1
ATOM 940 N N . ALA A 1 125 ? -7.250 -5.857 9.145 1.00 86.00 125 ALA A N 1
ATOM 941 C CA . ALA A 1 125 ? -6.889 -6.187 10.528 1.00 86.00 125 ALA A CA 1
ATOM 942 C C . ALA A 1 125 ? -5.565 -6.968 10.657 1.00 86.00 125 ALA A C 1
ATOM 944 O O . ALA A 1 125 ? -4.880 -6.856 11.675 1.00 86.00 125 ALA A O 1
ATOM 945 N N . GLN A 1 126 ? -5.230 -7.783 9.654 1.00 87.25 126 GLN A N 1
ATOM 946 C CA . GLN A 1 126 ? -4.075 -8.690 9.679 1.00 87.25 126 GLN A CA 1
ATOM 947 C C . GLN A 1 126 ? -3.021 -8.357 8.626 1.00 87.25 126 GLN A C 1
ATOM 949 O O . GLN A 1 126 ? -1.871 -8.729 8.788 1.00 87.25 126 GLN A O 1
ATOM 954 N N . PHE A 1 127 ? -3.387 -7.663 7.555 1.00 90.81 127 PHE A N 1
ATOM 955 C CA . PHE A 1 127 ? -2.465 -7.312 6.485 1.00 90.81 127 PHE A CA 1
ATOM 956 C C . PHE A 1 127 ? -2.831 -5.946 5.916 1.00 90.81 127 PHE A C 1
ATOM 958 O O . PHE A 1 127 ? -3.922 -5.436 6.131 1.00 90.81 127 PHE A O 1
ATOM 965 N N . THR A 1 128 ? -1.923 -5.334 5.177 1.00 92.00 128 THR A N 1
ATOM 966 C CA . THR A 1 128 ? -2.190 -4.144 4.378 1.00 92.00 128 THR A CA 1
ATOM 967 C C . THR A 1 128 ? -1.896 -4.480 2.930 1.00 92.00 128 THR A C 1
ATOM 969 O O . THR A 1 128 ? -0.801 -4.940 2.598 1.00 92.00 128 THR A O 1
ATOM 972 N N . LEU A 1 129 ? -2.887 -4.264 2.069 1.00 92.81 129 LEU A N 1
ATOM 973 C CA . LEU A 1 129 ? -2.729 -4.395 0.630 1.00 92.81 129 LEU A CA 1
ATOM 974 C C . LEU A 1 129 ? -2.323 -3.042 0.052 1.00 92.81 129 LEU A C 1
ATOM 976 O O . LEU A 1 129 ? -2.994 -2.034 0.267 1.00 92.81 129 LEU A O 1
ATOM 980 N N . ILE A 1 130 ? -1.238 -3.036 -0.712 1.00 93.19 130 ILE A N 1
ATOM 981 C CA . ILE A 1 130 ? -0.736 -1.864 -1.418 1.00 93.19 130 ILE A CA 1
ATOM 982 C C . ILE A 1 130 ? -0.741 -2.193 -2.905 1.00 93.19 130 ILE A C 1
ATOM 984 O O . ILE A 1 130 ? -0.131 -3.169 -3.331 1.00 93.19 130 ILE A O 1
ATOM 988 N N . VAL A 1 131 ? -1.412 -1.376 -3.706 1.00 92.69 131 VAL A N 1
ATOM 989 C CA . VAL A 1 131 ? -1.436 -1.496 -5.165 1.00 92.69 131 VAL A CA 1
ATOM 990 C C . VAL A 1 131 ? -0.782 -0.254 -5.749 1.00 92.69 131 VAL A C 1
ATOM 992 O O . VAL A 1 131 ? -1.240 0.859 -5.501 1.00 92.69 131 VAL A O 1
ATOM 995 N N . GLY A 1 132 ? 0.294 -0.452 -6.508 1.00 92.38 132 GLY A N 1
ATOM 996 C CA . GLY A 1 132 ? 0.998 0.596 -7.235 1.00 92.38 132 GLY A CA 1
ATOM 997 C C . GLY A 1 132 ? 0.550 0.637 -8.690 1.00 92.38 132 GLY A C 1
ATOM 998 O O . GLY A 1 132 ? 0.602 -0.365 -9.407 1.00 92.38 132 GLY A O 1
ATOM 999 N N . GLN A 1 133 ? 0.115 1.809 -9.130 1.00 91.19 133 GLN A N 1
ATOM 1000 C CA . GLN A 1 133 ? -0.329 2.080 -10.488 1.00 91.19 133 GLN A CA 1
ATOM 1001 C C . GLN A 1 133 ? 0.559 3.148 -11.124 1.00 91.19 133 GLN A C 1
ATOM 1003 O O . GLN A 1 133 ? 0.950 4.113 -10.467 1.00 91.19 133 GLN A O 1
ATOM 1008 N N . ALA A 1 134 ? 0.872 2.984 -12.406 1.00 86.75 134 ALA A N 1
ATOM 1009 C CA . ALA A 1 134 ? 1.561 4.003 -13.185 1.00 86.75 134 ALA A CA 1
ATOM 1010 C C . ALA A 1 134 ? 0.523 4.964 -13.772 1.00 86.75 134 ALA A C 1
ATOM 1012 O O . ALA A 1 134 ? -0.433 4.536 -14.415 1.00 86.75 134 ALA A O 1
ATOM 1013 N N . LEU A 1 135 ? 0.700 6.266 -13.550 1.00 79.12 135 LEU A N 1
ATOM 1014 C CA . LEU A 1 135 ? -0.225 7.285 -14.054 1.00 79.12 135 LEU A CA 1
ATOM 1015 C C . LEU A 1 135 ? 0.114 7.792 -15.456 1.00 79.12 135 LEU A C 1
ATOM 1017 O O . LEU A 1 135 ? -0.641 8.584 -16.015 1.00 79.12 135 LEU A O 1
ATOM 1021 N N . LYS A 1 136 ? 1.243 7.347 -16.012 1.00 66.56 136 LYS A N 1
ATOM 1022 C CA . LYS A 1 136 ? 1.599 7.582 -17.407 1.00 66.56 136 LYS A CA 1
ATOM 1023 C C . LYS A 1 136 ? 0.961 6.497 -18.260 1.00 66.56 136 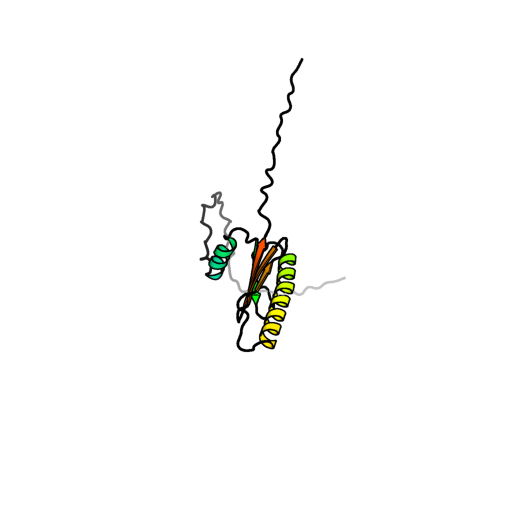LYS A C 1
ATOM 1025 O O . LYS A 1 136 ? 1.152 5.313 -17.976 1.00 66.56 136 LYS A O 1
ATOM 1030 N N . ASP A 1 137 ? 0.249 6.904 -19.307 1.00 58.91 137 ASP A N 1
ATOM 1031 C CA . ASP A 1 137 ? -0.022 6.015 -20.430 1.00 58.91 137 ASP A CA 1
ATOM 1032 C C . ASP A 1 137 ? 1.309 5.372 -20.848 1.00 58.91 137 ASP A C 1
ATOM 1034 O O . ASP A 1 137 ? 2.327 6.079 -20.891 1.00 58.91 137 ASP A O 1
ATOM 1038 N N . PRO A 1 138 ? 1.360 4.055 -21.112 1.00 54.38 138 PRO A N 1
ATOM 1039 C CA . PRO A 1 138 ? 2.517 3.484 -21.772 1.00 54.38 138 PRO A CA 1
ATOM 1040 C C . PRO A 1 138 ? 2.593 4.166 -23.137 1.00 54.38 138 PRO A C 1
ATOM 1042 O O . PRO A 1 138 ? 1.871 3.802 -24.062 1.00 54.38 138 PRO A O 1
ATOM 1045 N N . VAL A 1 139 ? 3.418 5.208 -23.247 1.00 50.31 139 VAL A N 1
ATOM 1046 C CA . VAL A 1 139 ? 3.893 5.686 -24.536 1.00 50.31 139 VAL A CA 1
ATOM 1047 C C . VAL A 1 139 ? 4.615 4.479 -25.104 1.00 50.31 139 VAL A C 1
ATOM 1049 O O . VAL A 1 139 ? 5.693 4.113 -24.641 1.00 50.31 139 VAL A O 1
ATOM 1052 N N . ILE A 1 140 ? 3.935 3.781 -26.008 1.00 61.84 140 ILE A N 1
ATOM 1053 C CA . ILE A 1 140 ? 4.559 2.819 -26.893 1.00 61.84 140 ILE A CA 1
ATOM 1054 C C . ILE A 1 140 ? 5.577 3.672 -27.637 1.00 61.84 140 ILE A C 1
ATOM 1056 O O . ILE A 1 140 ? 5.202 4.477 -28.486 1.00 61.84 140 ILE A O 1
ATOM 1060 N N . GLU A 1 141 ? 6.842 3.604 -27.225 1.00 58.12 141 GLU A N 1
ATOM 1061 C CA . GLU A 1 141 ? 7.923 4.068 -28.076 1.00 58.12 141 GLU A CA 1
ATOM 1062 C C . GLU A 1 141 ? 7.860 3.170 -29.308 1.00 58.12 141 GLU A C 1
ATOM 1064 O O . GLU A 1 141 ? 8.303 2.018 -29.285 1.00 58.12 141 GLU A O 1
ATOM 1069 N N . GLU A 1 142 ? 7.195 3.665 -30.352 1.00 58.19 142 GLU A N 1
ATOM 1070 C CA . GLU A 1 142 ? 7.337 3.140 -31.697 1.00 58.19 142 GLU A CA 1
ATOM 1071 C C . GLU A 1 142 ? 8.819 3.273 -32.023 1.00 58.19 142 GLU A C 1
ATOM 1073 O O . GLU A 1 142 ? 9.354 4.352 -32.270 1.00 58.19 142 GLU A O 1
ATOM 1078 N N . LYS A 1 143 ? 9.524 2.153 -31.879 1.00 51.44 143 LYS A N 1
ATOM 1079 C CA . LYS A 1 143 ? 10.894 2.019 -32.324 1.00 51.44 143 LYS A CA 1
ATOM 1080 C C . LYS A 1 143 ? 10.815 1.996 -33.845 1.00 51.44 143 LYS A C 1
ATOM 1082 O O . LYS A 1 143 ? 10.627 0.931 -34.426 1.00 51.44 143 LYS A O 1
ATOM 1087 N N . ASP A 1 144 ? 10.886 3.176 -34.454 1.00 52.59 144 ASP A N 1
ATOM 1088 C CA . ASP A 1 144 ? 11.058 3.327 -35.892 1.00 52.59 144 ASP A CA 1
ATOM 1089 C C . ASP A 1 144 ? 12.358 2.618 -36.278 1.00 52.59 144 ASP A C 1
ATOM 1091 O O . ASP A 1 144 ? 13.477 3.093 -36.071 1.00 52.59 144 ASP A O 1
ATOM 1095 N N . GLU A 1 145 ? 12.194 1.395 -36.766 1.00 62.62 145 GLU A N 1
ATOM 1096 C CA . GLU A 1 145 ? 13.234 0.591 -37.373 1.00 62.62 145 GLU A CA 1
ATOM 1097 C C . GLU A 1 145 ? 13.488 1.183 -38.767 1.00 62.62 145 GLU A C 1
ATOM 1099 O O . GLU A 1 145 ? 13.011 0.672 -39.778 1.00 62.62 145 GLU A O 1
ATOM 1104 N N . GLU A 1 146 ? 14.208 2.311 -38.835 1.00 58.38 146 GLU A N 1
ATOM 1105 C CA . GLU A 1 146 ? 14.767 2.807 -40.096 1.00 58.38 146 GLU A CA 1
ATOM 1106 C C . GLU A 1 146 ? 15.918 1.889 -40.531 1.00 58.38 146 GLU A C 1
ATOM 1108 O O . GLU A 1 146 ? 17.103 2.190 -40.397 1.00 58.38 146 GLU A O 1
ATOM 1113 N N . ALA A 1 147 ? 15.554 0.738 -41.087 1.00 62.59 147 ALA A N 1
ATOM 1114 C CA . ALA A 1 147 ? 16.380 0.047 -42.057 1.00 62.59 147 ALA A CA 1
ATOM 1115 C C . ALA A 1 147 ? 16.178 0.740 -43.413 1.00 62.59 147 ALA A C 1
ATOM 1117 O O . ALA A 1 147 ? 15.292 0.366 -44.182 1.00 62.59 147 ALA A O 1
ATOM 1118 N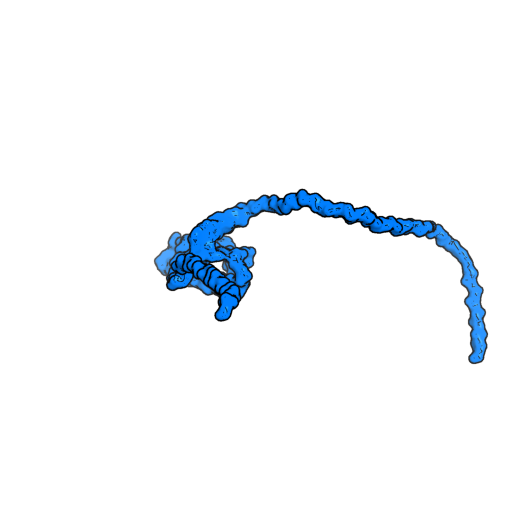 N . SER A 1 148 ? 16.987 1.758 -43.721 1.00 60.22 148 SER A N 1
ATOM 1119 C CA . SER A 1 148 ? 17.202 2.148 -45.117 1.00 60.22 148 SER A CA 1
ATOM 1120 C C . SER A 1 148 ? 18.543 1.595 -45.585 1.00 60.22 148 SER A C 1
ATOM 1122 O O . SER A 1 148 ? 19.616 1.918 -45.085 1.00 60.22 148 SER A O 1
ATOM 1124 N N . LEU A 1 149 ? 18.383 0.641 -46.491 1.00 62.50 149 LEU A N 1
ATOM 1125 C CA . LEU A 1 149 ? 19.358 -0.222 -47.122 1.00 62.50 149 LEU A CA 1
ATOM 1126 C C . LEU A 1 149 ? 20.536 0.543 -47.727 1.00 62.50 149 LEU A C 1
ATOM 1128 O O . LEU A 1 149 ? 20.357 1.524 -48.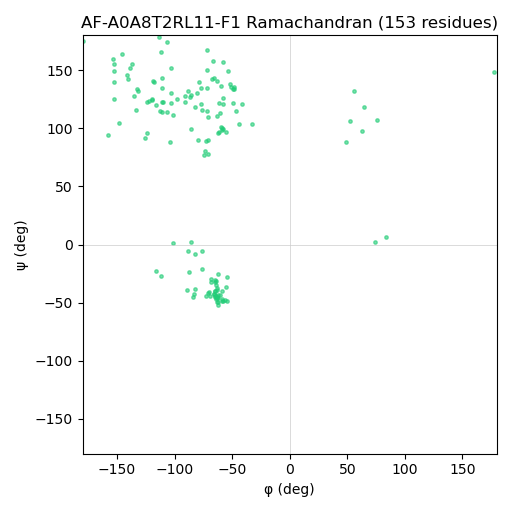452 1.00 62.50 149 LEU A O 1
ATOM 1132 N N . ASP A 1 150 ? 21.722 -0.019 -47.510 1.00 60.22 150 ASP A N 1
ATOM 1133 C CA . ASP A 1 150 ? 22.882 0.145 -48.371 1.00 60.22 150 ASP A CA 1
ATOM 1134 C C . ASP A 1 150 ? 22.457 -0.062 -49.834 1.00 60.22 150 ASP A C 1
ATOM 1136 O O . ASP A 1 150 ? 22.060 -1.163 -50.218 1.00 60.22 150 ASP A O 1
ATOM 1140 N N . ASN A 1 151 ? 22.535 0.983 -50.663 1.00 59.59 151 ASN A N 1
ATOM 1141 C CA . ASN A 1 151 ? 22.560 0.791 -52.108 1.00 59.59 151 ASN A CA 1
ATOM 1142 C C . ASN A 1 151 ? 23.985 0.996 -52.612 1.00 59.59 151 ASN A C 1
ATOM 1144 O O . ASN A 1 151 ? 24.397 2.091 -52.994 1.00 59.59 151 ASN A O 1
ATOM 1148 N N . GLU A 1 152 ? 24.725 -0.105 -52.601 1.00 64.75 152 GLU A N 1
ATOM 1149 C CA . GLU A 1 152 ? 25.791 -0.348 -53.558 1.00 64.75 152 GLU A CA 1
ATOM 1150 C C . GLU A 1 152 ? 25.162 -0.421 -54.963 1.00 64.75 152 GLU A C 1
ATOM 1152 O O . GLU A 1 152 ? 24.405 -1.332 -55.286 1.00 64.75 152 GLU A O 1
ATOM 1157 N N . SER A 1 153 ? 25.429 0.581 -55.796 1.00 58.75 153 SER A N 1
ATOM 1158 C CA . SER A 1 153 ? 25.242 0.574 -57.256 1.00 58.75 153 SER A CA 1
ATOM 1159 C C . SER A 1 153 ? 26.175 1.666 -57.786 1.00 58.75 153 SER A C 1
ATOM 1161 O O . SER A 1 153 ? 25.942 2.844 -57.539 1.00 58.75 153 SER A O 1
ATOM 1163 N N . ILE A 1 154 ? 27.403 1.335 -58.192 1.00 56.12 154 ILE A N 1
ATOM 1164 C CA . ILE A 1 154 ? 27.767 0.943 -59.565 1.00 56.12 154 ILE A CA 1
ATOM 1165 C C . ILE A 1 154 ? 27.202 1.937 -60.594 1.00 56.12 154 ILE A C 1
ATOM 1167 O O . ILE A 1 154 ? 26.089 1.750 -61.073 1.00 56.12 154 ILE A O 1
ATOM 1171 N N . GLU A 1 155 ? 27.956 2.999 -60.893 1.00 46.84 155 GLU A N 1
ATOM 1172 C CA . GLU A 1 155 ? 28.656 3.241 -62.177 1.00 46.84 155 GLU A CA 1
ATOM 1173 C C . GLU A 1 155 ? 29.617 4.436 -62.056 1.00 46.84 155 GLU A C 1
ATOM 1175 O O . GLU A 1 155 ? 29.222 5.472 -61.473 1.00 46.84 155 GLU A O 1
#

pLDDT: mean 76.79, std 16.78, range [43.34, 94.12]

InterPro domains:
  IPR004942 Roadblock/LAMTOR2 domain [PF03259] (47-131)
  IPR004942 Roadblock/LAMTOR2 domain [SM00960] (44-133)

Solvent-accessible surface area (backbone atoms only — not comparable to full-atom values): 10189 Å² total; per-residue (Å²): 137,85,85,84,90,87,87,81,83,88,81,88,86,88,85,83,78,90,79,76,83,78,77,84,83,91,72,97,63,80,83,75,90,71,76,78,82,75,68,80,72,48,73,65,55,52,53,50,52,57,54,54,69,39,88,52,41,68,30,41,37,36,26,38,77,86,69,48,76,76,46,67,64,56,92,49,66,69,60,48,52,52,48,51,55,54,51,52,50,51,52,52,52,53,43,50,55,43,41,74,76,36,79,86,62,75,68,62,69,47,78,50,77,57,90,58,36,33,37,44,34,34,57,53,96,65,35,33,43,37,37,38,26,45,62,57,76,83,75,75,76,78,76,79,77,80,81,76,76,88,76,90,72,92,132

Radius of gyration: 34.15 Å; Cα contacts (8 Å, |Δi|>4): 147; chains: 1; bounding box: 88×80×80 Å

Sequence (155 aa):
MAVPEAKAVLTSEPLPATDQLPLPPPDGASPPKTPAVTAPLTEVDRAMQRISGIKNVQGLIIVDKDGTILRSTFTDDNVTTNYATHVVGLATMARSSIRELDNQTELQMLRVRSETHEFVIVPEAQFTLIVGQALKDPVIEEKDEEASLDNESIE